Protein AF-A0A9D1JUC1-F1 (afdb_monomer)

Foldseek 3Di:
DDDQWDQDPVRDTDGPDDPVVVVVVVVVVVVVLVVLVVLLVVLVVVLVVCVVVVNCVPPSNVVSVVSNVVSVVVNVVVVDDPVVVVVVVVVVVCVVVVPPDPPPPDD

Radius of gyration: 20.87 Å; Cα contacts (8 Å, |Δi|>4): 47; chains: 1; bounding box: 57×49×47 Å

Organism: NCBI:txid2840927

Solvent-accessible surface area (backbone atoms only — not comparable to full-atom values): 6375 Å² total; per-residue (Å²): 132,85,84,70,59,49,75,46,96,88,71,49,76,47,60,94,64,58,68,69,60,53,53,55,52,48,51,55,49,50,54,48,54,53,47,50,53,53,50,39,50,51,42,51,51,54,49,49,53,36,48,77,70,69,38,66,87,35,71,66,42,53,50,43,52,51,50,41,54,53,39,54,52,49,51,53,59,72,67,47,55,69,69,59,55,48,52,52,53,50,53,52,47,51,53,67,75,62,68,86,62,86,72,79,80,79,130

Sequence (107 aa):
MERLTTLSASGEYASGRAQGELLAELGRYEDFAESVEAELELVRLNLGDLKAAGRQRSATYTMLMGSKYMLEEMQKRLAEPPKETAARLENLRRLIDGDDGIRDVEE

Secondary structure (DSSP, 8-state):
-----EEPTTS-EE-SS-HHHHHHHHHHHHHHHHHHHHHHHHHHHHHHHHHHTT-TTSHHHHHHHHHHHHHHHHHHHHTS-HHHHHHHHHHHHHHHHT---------

pLDDT: mean 88.35, std 13.6, range [44.34, 98.69]

Nearest PDB structures (foldseek):
  8d06-assembly4_K  TM=7.352E-01  e=4.204E-01  synthetic construct
  8d06-assembly1_A  TM=7.525E-01  e=8.068E-01  synthetic construct
  4wwf-assembly1_A-3  TM=5.430E-01  e=2.784E+00  Cupriavidus metallidurans CH34

Structure (mmCIF, N/CA/C/O backbone):
data_AF-A0A9D1JUC1-F1
#
_entry.id   AF-A0A9D1JUC1-F1
#
loop_
_atom_site.group_PDB
_atom_site.id
_atom_site.type_symbol
_atom_site.label_atom_id
_atom_site.label_alt_id
_atom_site.label_comp_id
_atom_site.label_asym_id
_atom_site.label_entity_id
_atom_site.label_seq_id
_atom_site.pdbx_PDB_ins_code
_atom_site.Cartn_x
_atom_site.Cartn_y
_atom_site.Cartn_z
_atom_site.occupancy
_atom_site.B_iso_or_equiv
_atom_site.auth_seq_id
_atom_site.auth_comp_id
_atom_site.auth_asym_id
_atom_site.auth_atom_id
_atom_site.pdbx_PDB_model_num
ATOM 1 N N . MET A 1 1 ? 16.371 -1.698 -2.498 1.00 62.88 1 MET A N 1
ATOM 2 C CA . MET A 1 1 ? 16.033 -2.385 -3.760 1.00 62.88 1 MET A CA 1
ATOM 3 C C . MET A 1 1 ? 16.700 -1.617 -4.886 1.00 62.88 1 MET A C 1
ATOM 5 O O . MET A 1 1 ? 16.594 -0.396 -4.904 1.00 62.88 1 MET A O 1
ATOM 9 N N . GLU A 1 2 ? 17.458 -2.295 -5.744 1.00 77.81 2 GLU A N 1
ATOM 10 C CA . GLU A 1 2 ? 18.074 -1.672 -6.920 1.00 77.81 2 GLU A CA 1
ATOM 11 C C . GLU A 1 2 ? 16.977 -1.301 -7.929 1.00 77.81 2 GLU A C 1
ATOM 13 O O . GLU A 1 2 ? 16.033 -2.063 -8.133 1.00 77.81 2 GLU A O 1
ATOM 18 N N . ARG A 1 3 ? 17.069 -0.121 -8.548 1.00 82.38 3 ARG A N 1
ATOM 19 C CA . ARG A 1 3 ? 16.090 0.308 -9.550 1.00 82.38 3 ARG A CA 1
ATOM 20 C C . ARG A 1 3 ? 16.308 -0.481 -10.845 1.00 82.38 3 ARG A C 1
ATOM 22 O O . ARG A 1 3 ? 17.350 -0.347 -11.472 1.00 82.38 3 ARG A O 1
ATOM 29 N N . LEU A 1 4 ? 15.308 -1.260 -11.263 1.00 87.25 4 LEU A N 1
ATOM 30 C CA . LEU A 1 4 ? 15.407 -2.135 -12.444 1.00 87.25 4 LEU A CA 1
ATOM 31 C C . LEU A 1 4 ? 15.185 -1.418 -13.785 1.00 87.25 4 LEU A C 1
ATOM 33 O O . LEU A 1 4 ? 15.491 -1.972 -14.842 1.00 87.25 4 LEU A O 1
ATOM 37 N N . THR A 1 5 ? 14.629 -0.205 -13.754 1.00 87.56 5 THR A N 1
ATOM 38 C CA . THR A 1 5 ? 14.209 0.541 -14.949 1.00 87.56 5 THR A CA 1
ATOM 39 C C . THR A 1 5 ? 14.585 2.017 -14.873 1.00 87.56 5 THR A C 1
ATOM 41 O O . THR A 1 5 ? 14.359 2.673 -13.849 1.00 87.56 5 THR A O 1
ATOM 44 N N . THR A 1 6 ? 15.030 2.580 -15.989 1.00 86.75 6 THR A N 1
ATOM 45 C CA . THR A 1 6 ? 15.320 4.011 -16.134 1.00 86.75 6 THR A CA 1
ATOM 46 C C . THR A 1 6 ? 14.186 4.689 -16.889 1.00 86.75 6 THR A C 1
ATOM 48 O O . THR A 1 6 ? 13.715 4.154 -17.889 1.00 86.75 6 THR A O 1
ATOM 51 N N . LEU A 1 7 ? 13.747 5.853 -16.405 1.00 83.38 7 LEU A N 1
ATOM 52 C CA . LEU A 1 7 ? 12.757 6.680 -17.093 1.00 83.38 7 LEU A CA 1
ATOM 53 C C . LEU A 1 7 ? 13.472 7.582 -18.103 1.00 83.38 7 LEU A C 1
ATOM 55 O O . LEU A 1 7 ? 14.403 8.297 -17.733 1.00 83.38 7 LEU A O 1
ATOM 59 N N . SER A 1 8 ? 13.052 7.544 -19.361 1.00 81.69 8 SER A N 1
ATOM 60 C CA . SER A 1 8 ? 13.552 8.430 -20.410 1.00 81.69 8 SER A CA 1
ATOM 61 C C . SER A 1 8 ? 12.922 9.827 -20.324 1.00 81.69 8 SER A C 1
ATOM 63 O O . SER A 1 8 ? 11.886 10.032 -19.689 1.00 81.69 8 SER A O 1
ATOM 65 N N . ALA A 1 9 ? 13.493 10.789 -21.055 1.00 77.25 9 ALA A N 1
ATOM 66 C CA . ALA A 1 9 ? 12.890 12.113 -21.226 1.00 77.25 9 ALA A CA 1
ATOM 67 C C . ALA A 1 9 ? 11.518 12.071 -21.940 1.00 77.25 9 ALA A C 1
ATOM 69 O O . ALA A 1 9 ? 10.699 12.962 -21.728 1.00 77.25 9 ALA A O 1
ATOM 70 N N . SER A 1 10 ? 11.245 11.036 -22.752 1.00 78.94 10 SER A N 1
ATOM 71 C CA . SER A 1 10 ? 9.929 10.794 -23.373 1.00 78.94 10 SER A CA 1
ATOM 72 C C . SER A 1 10 ? 8.890 10.237 -22.388 1.00 78.94 10 SER A C 1
ATOM 74 O O . SER A 1 10 ? 7.701 10.215 -22.703 1.00 78.94 10 SER A O 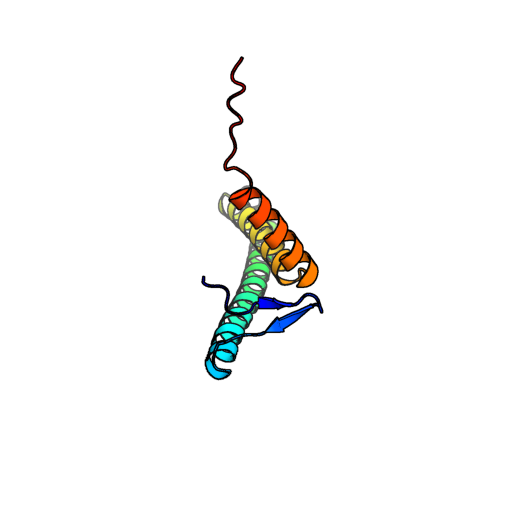1
ATOM 76 N N . GLY A 1 11 ? 9.305 9.839 -21.180 1.00 75.88 11 GLY A N 1
ATOM 77 C CA . GLY A 1 11 ? 8.434 9.247 -20.163 1.00 75.88 11 GLY A CA 1
ATOM 78 C C . GLY A 1 11 ? 8.265 7.731 -20.290 1.00 75.88 11 GLY A C 1
ATOM 79 O O . GLY A 1 11 ? 7.371 7.169 -19.662 1.00 75.88 11 GLY A O 1
ATOM 80 N N . GLU A 1 12 ? 9.111 7.073 -21.078 1.00 83.06 12 GLU A N 1
ATOM 81 C CA . GLU A 1 12 ? 9.115 5.622 -21.261 1.00 83.06 12 GLU A CA 1
ATOM 82 C C . GLU A 1 12 ? 10.125 4.968 -20.315 1.00 83.06 12 GLU A C 1
ATOM 84 O O . GLU A 1 12 ? 11.201 5.511 -20.053 1.00 83.06 12 GLU A O 1
ATOM 89 N N . TYR A 1 13 ? 9.793 3.784 -19.801 1.00 86.44 13 TYR A N 1
ATOM 90 C CA . TYR A 1 13 ? 10.711 3.006 -18.975 1.00 86.44 13 TYR A CA 1
ATOM 91 C C . TYR A 1 13 ? 11.488 2.009 -19.833 1.00 86.44 13 TYR A C 1
ATOM 93 O O . TYR A 1 13 ? 10.903 1.252 -20.603 1.00 86.44 13 TYR A O 1
ATOM 101 N N . ALA A 1 14 ? 12.805 1.975 -19.651 1.00 88.62 14 ALA A N 1
ATOM 102 C CA . ALA A 1 14 ? 13.691 0.997 -20.271 1.00 88.62 14 ALA A CA 1
ATOM 103 C C . ALA A 1 14 ? 14.434 0.194 -19.199 1.00 88.62 14 ALA A C 1
ATOM 105 O O . ALA A 1 14 ? 14.771 0.724 -18.137 1.00 88.62 14 ALA A O 1
ATOM 106 N N . SER A 1 15 ? 14.722 -1.075 -19.485 1.00 89.75 15 SER A N 1
ATOM 107 C CA . SER A 1 15 ? 15.532 -1.934 -18.620 1.00 89.75 15 SER A CA 1
ATOM 108 C C . SER A 1 15 ? 16.645 -2.613 -19.406 1.00 89.75 15 SER A C 1
ATOM 110 O O . SER A 1 15 ? 16.453 -2.990 -20.559 1.00 89.75 15 SER A O 1
ATOM 112 N N . GLY A 1 16 ? 17.794 -2.804 -18.754 1.00 89.19 16 GLY A N 1
ATOM 113 C CA . GLY A 1 16 ? 18.856 -3.693 -19.231 1.00 89.19 16 GLY A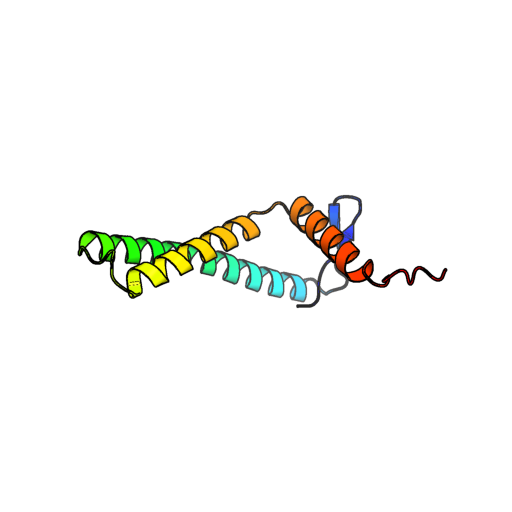 CA 1
ATOM 114 C C . GLY A 1 16 ? 18.708 -5.142 -18.749 1.00 89.19 16 GLY A C 1
ATOM 115 O O . GLY A 1 16 ? 19.602 -5.947 -18.992 1.00 89.19 16 GLY A O 1
ATOM 116 N N . ARG A 1 17 ? 17.632 -5.470 -18.019 1.00 88.62 17 ARG A N 1
ATOM 117 C CA . ARG A 1 17 ? 17.366 -6.806 -17.464 1.00 88.62 17 ARG A CA 1
ATOM 118 C C . ARG A 1 17 ? 16.585 -7.670 -18.455 1.00 88.62 17 ARG A C 1
ATOM 120 O O . ARG A 1 17 ? 15.901 -7.162 -19.343 1.00 88.62 17 ARG A O 1
ATOM 127 N N . ALA A 1 18 ? 16.660 -8.988 -18.278 1.00 93.25 18 ALA A N 1
ATOM 128 C CA . ALA A 1 18 ? 15.868 -9.925 -19.066 1.00 93.25 18 ALA A CA 1
ATOM 129 C C . ALA A 1 18 ? 14.367 -9.778 -18.756 1.00 93.25 18 ALA A C 1
ATOM 131 O O . ALA A 1 18 ? 13.973 -9.540 -17.615 1.00 93.25 18 ALA A O 1
ATOM 132 N N . GLN A 1 19 ? 13.513 -9.995 -19.760 1.00 92.50 19 GLN A N 1
ATOM 133 C CA . GLN A 1 19 ? 12.059 -9.852 -19.613 1.00 92.50 19 GLN A CA 1
ATOM 134 C C . GLN A 1 19 ? 11.480 -10.718 -18.481 1.00 92.50 19 GLN A C 1
ATOM 136 O O . GLN A 1 19 ? 10.618 -10.256 -17.740 1.00 92.50 19 GLN A O 1
ATOM 141 N N . GLY A 1 20 ? 11.964 -11.954 -18.319 1.00 94.19 20 GLY A N 1
ATOM 142 C CA . GLY A 1 20 ? 11.499 -12.848 -17.253 1.00 94.19 20 GLY A CA 1
ATOM 143 C C . GLY A 1 20 ? 11.780 -12.312 -15.845 1.00 94.19 20 GLY A C 1
ATOM 144 O O . GLY A 1 20 ? 10.946 -12.470 -14.960 1.00 94.19 20 GLY A O 1
ATOM 145 N N . GLU A 1 21 ? 12.909 -11.624 -15.644 1.00 91.50 21 GLU A N 1
ATOM 146 C CA . GLU A 1 21 ? 13.240 -10.990 -14.360 1.00 91.50 21 GLU A CA 1
ATOM 147 C C . GLU A 1 21 ? 12.295 -9.822 -14.061 1.00 91.50 21 GLU A C 1
ATOM 149 O O . GLU A 1 21 ? 11.823 -9.680 -12.935 1.00 91.50 21 GLU A O 1
ATOM 154 N N . LEU A 1 22 ? 11.978 -9.019 -15.083 1.00 92.06 22 LEU A N 1
ATOM 155 C CA . LEU A 1 22 ? 11.055 -7.890 -14.957 1.00 92.06 22 LEU A CA 1
ATOM 156 C C . LEU A 1 22 ? 9.636 -8.345 -14.630 1.00 92.06 22 LEU A C 1
ATOM 158 O O . LEU A 1 22 ? 9.005 -7.762 -13.756 1.00 92.06 22 LEU A O 1
ATOM 162 N N . LEU A 1 23 ? 9.150 -9.395 -15.296 1.00 94.38 23 LEU A N 1
ATOM 163 C CA . LEU A 1 23 ? 7.829 -9.961 -15.019 1.00 94.38 23 LEU A CA 1
ATOM 164 C C . LEU A 1 23 ? 7.749 -10.551 -13.607 1.00 94.38 23 LEU A C 1
ATOM 166 O O . LEU A 1 23 ? 6.73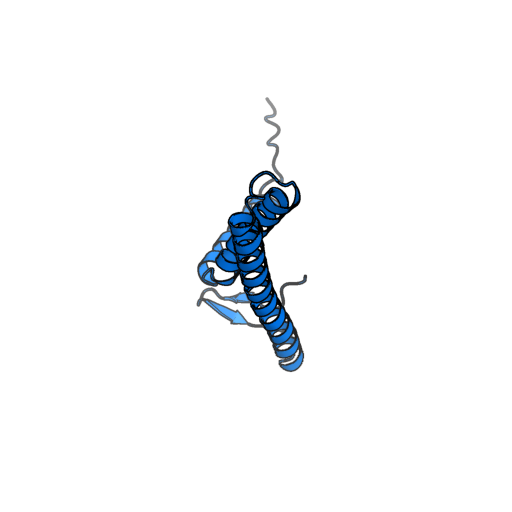8 -10.383 -12.935 1.00 94.38 23 LEU A O 1
ATOM 170 N N . ALA A 1 24 ? 8.816 -11.197 -13.134 1.00 93.88 24 ALA A N 1
ATOM 171 C CA . ALA A 1 24 ? 8.856 -11.727 -11.776 1.00 93.88 24 ALA A CA 1
ATOM 172 C C . ALA A 1 24 ? 8.846 -10.619 -10.707 1.00 93.88 24 ALA A C 1
ATOM 174 O O . ALA A 1 24 ? 8.219 -10.789 -9.665 1.00 93.88 24 ALA A O 1
ATOM 175 N N . GLU A 1 25 ? 9.534 -9.493 -10.937 1.00 93.56 25 GLU A N 1
ATOM 176 C CA . GLU A 1 25 ? 9.461 -8.346 -10.020 1.00 93.56 25 GLU A CA 1
ATOM 177 C C . GLU A 1 25 ? 8.104 -7.643 -10.091 1.00 93.56 25 GLU A C 1
ATOM 179 O O . GLU A 1 25 ? 7.564 -7.266 -9.054 1.00 93.56 25 GLU A O 1
ATOM 184 N N . LEU A 1 26 ? 7.532 -7.505 -11.291 1.00 91.81 26 LEU A N 1
ATOM 185 C CA . LEU A 1 26 ? 6.197 -6.937 -11.456 1.00 91.81 26 LEU A CA 1
ATOM 186 C C . LEU A 1 26 ? 5.156 -7.758 -10.689 1.00 91.81 26 LEU A C 1
ATOM 188 O O . LEU A 1 26 ? 4.401 -7.174 -9.924 1.00 91.81 26 LEU A O 1
ATOM 192 N N . GLY A 1 27 ? 5.192 -9.089 -10.795 1.00 96.31 27 GLY A N 1
ATOM 193 C CA . GLY A 1 27 ? 4.291 -9.958 -10.034 1.00 96.31 27 GLY A CA 1
ATOM 194 C C . GLY A 1 27 ? 4.429 -9.776 -8.519 1.00 96.31 27 GLY A C 1
ATOM 195 O O . GLY A 1 27 ? 3.433 -9.632 -7.824 1.00 96.31 27 GLY A O 1
ATOM 196 N N . ARG A 1 28 ? 5.660 -9.659 -7.991 1.00 95.38 28 ARG A N 1
ATOM 197 C CA . ARG A 1 28 ? 5.870 -9.346 -6.562 1.00 95.38 28 ARG A CA 1
ATOM 198 C C . ARG A 1 28 ? 5.282 -7.995 -6.157 1.00 95.38 28 ARG A C 1
ATOM 200 O O . ARG A 1 28 ? 4.811 -7.842 -5.032 1.00 95.38 28 ARG A O 1
ATOM 207 N N . TYR A 1 29 ? 5.375 -7.001 -7.036 1.00 93.19 29 TYR A N 1
ATOM 208 C CA . TYR A 1 29 ? 4.799 -5.685 -6.792 1.00 93.19 29 TYR A CA 1
ATOM 209 C C . TYR A 1 29 ? 3.266 -5.724 -6.815 1.00 93.19 29 TYR A C 1
ATOM 211 O O . TYR A 1 29 ? 2.641 -5.100 -5.960 1.00 93.19 29 TYR A O 1
ATOM 219 N N . GLU A 1 30 ? 2.672 -6.468 -7.748 1.00 96.06 30 GLU A N 1
ATOM 220 C CA . GLU A 1 30 ? 1.225 -6.694 -7.828 1.00 96.06 30 GLU A CA 1
ATOM 221 C C . GLU A 1 30 ? 0.716 -7.400 -6.564 1.00 96.06 30 GLU A C 1
ATOM 223 O O . GLU A 1 30 ? -0.159 -6.857 -5.890 1.00 96.06 30 GLU A O 1
ATOM 228 N N . ASP A 1 31 ? 1.358 -8.500 -6.150 1.00 98.00 31 ASP A N 1
ATOM 229 C CA . ASP A 1 31 ? 1.049 -9.207 -4.897 1.00 98.00 31 ASP A CA 1
ATOM 230 C C . ASP A 1 31 ? 1.114 -8.264 -3.681 1.00 98.00 31 ASP A C 1
ATOM 232 O O . ASP A 1 31 ? 0.260 -8.290 -2.790 1.00 98.00 31 ASP A O 1
ATOM 236 N N . PHE A 1 32 ? 2.134 -7.398 -3.629 1.00 96.50 32 PHE A N 1
ATOM 237 C CA . PHE A 1 32 ? 2.264 -6.406 -2.565 1.00 96.50 32 PHE A CA 1
ATOM 238 C C . PHE A 1 32 ? 1.116 -5.392 -2.588 1.00 96.50 32 PHE A C 1
ATOM 240 O O . PHE A 1 32 ? 0.528 -5.116 -1.541 1.00 96.50 32 PHE A O 1
ATOM 247 N N . ALA A 1 33 ? 0.780 -4.844 -3.755 1.00 96.50 33 ALA A N 1
ATOM 248 C CA . ALA A 1 33 ? -0.296 -3.871 -3.889 1.00 96.50 33 ALA A CA 1
ATOM 249 C C . ALA A 1 33 ? -1.655 -4.464 -3.478 1.00 96.50 33 ALA A C 1
ATOM 251 O O . ALA A 1 33 ? -2.379 -3.835 -2.702 1.00 96.50 33 ALA A O 1
ATOM 252 N N . GLU A 1 34 ? -1.951 -5.692 -3.910 1.00 97.56 34 GLU A N 1
ATOM 253 C CA . GLU A 1 34 ? -3.148 -6.434 -3.497 1.00 97.56 34 GLU A CA 1
ATOM 254 C C . GLU A 1 34 ? -3.170 -6.671 -1.980 1.00 97.56 34 GLU A C 1
ATOM 256 O O . GLU A 1 34 ? -4.196 -6.469 -1.324 1.00 97.56 34 GLU A O 1
ATOM 261 N N . SER A 1 35 ? -2.025 -7.027 -1.385 1.00 97.81 35 SER A N 1
ATOM 262 C CA . SER A 1 35 ? -1.929 -7.255 0.061 1.00 97.81 35 SER A CA 1
ATOM 263 C C . SER A 1 35 ? -2.234 -6.000 0.888 1.00 97.81 35 SER A C 1
ATOM 265 O O . SER A 1 35 ? -2.932 -6.091 1.898 1.00 97.81 35 SER A O 1
ATOM 267 N N . VAL A 1 36 ? -1.781 -4.819 0.443 1.00 98.12 36 VAL A N 1
ATOM 268 C CA . VAL A 1 36 ? -2.048 -3.535 1.116 1.00 98.12 36 VAL A CA 1
ATOM 269 C C . VAL A 1 36 ? -3.542 -3.213 1.097 1.00 98.12 36 VAL A C 1
ATOM 271 O O . VAL A 1 36 ? -4.082 -2.722 2.092 1.00 98.12 36 VAL A O 1
ATOM 274 N N . GLU A 1 37 ? -4.225 -3.486 -0.017 1.00 97.56 37 GLU A N 1
ATOM 275 C CA . GLU A 1 37 ? -5.672 -3.291 -0.124 1.00 97.56 37 GLU A CA 1
ATOM 276 C C . GLU A 1 37 ? -6.454 -4.238 0.787 1.00 97.56 37 GLU A C 1
ATOM 278 O O . GLU A 1 37 ? -7.293 -3.775 1.568 1.00 97.56 37 GLU A O 1
ATOM 283 N N . ALA A 1 38 ? -6.123 -5.528 0.761 1.00 98.31 38 ALA A N 1
ATOM 284 C CA . ALA A 1 38 ? -6.758 -6.525 1.614 1.00 98.31 38 ALA A CA 1
ATOM 285 C C . ALA A 1 38 ? -6.548 -6.228 3.111 1.00 98.31 38 ALA A C 1
ATOM 287 O O . ALA A 1 38 ? -7.483 -6.321 3.912 1.00 98.31 38 ALA A O 1
ATOM 288 N N . GLU A 1 39 ? -5.338 -5.823 3.508 1.00 98.50 39 GLU A N 1
ATOM 289 C CA . GLU A 1 39 ? -5.045 -5.467 4.898 1.00 98.50 39 GLU A CA 1
ATOM 290 C C . GLU A 1 39 ? -5.838 -4.228 5.337 1.00 98.50 39 GLU A C 1
ATOM 292 O O . GLU A 1 39 ? -6.390 -4.198 6.443 1.00 98.50 39 GLU A O 1
ATOM 297 N N . LEU A 1 40 ? -5.965 -3.218 4.469 1.00 98.50 40 LEU A N 1
ATOM 298 C CA . LEU A 1 40 ? -6.755 -2.026 4.770 1.00 98.50 40 LEU A CA 1
ATOM 299 C C . LEU A 1 40 ? -8.237 -2.355 4.967 1.00 98.50 40 LEU A C 1
ATOM 301 O O . LEU A 1 40 ? -8.867 -1.820 5.888 1.00 98.50 40 LEU A O 1
ATOM 305 N N . GLU A 1 41 ? -8.802 -3.218 4.125 1.00 98.44 41 GLU A N 1
ATOM 306 C CA . GLU A 1 41 ? -10.180 -3.684 4.277 1.00 98.44 41 GLU A CA 1
ATOM 307 C C . GLU A 1 41 ? -10.372 -4.407 5.614 1.00 98.44 41 GLU A C 1
ATOM 309 O O . GLU A 1 41 ? -11.266 -4.050 6.388 1.00 98.44 41 GLU A O 1
ATOM 314 N N . LEU A 1 42 ? -9.479 -5.339 5.950 1.00 98.56 42 LEU A N 1
ATOM 315 C CA . LEU A 1 42 ? -9.526 -6.072 7.213 1.00 98.56 42 LEU A CA 1
ATOM 316 C C . LEU A 1 42 ? -9.447 -5.135 8.428 1.00 98.56 42 LEU A C 1
ATOM 318 O O . LEU A 1 42 ? -10.211 -5.275 9.386 1.00 98.56 42 LEU A O 1
ATOM 322 N N . VAL A 1 43 ? -8.554 -4.143 8.397 1.00 98.62 43 VAL A N 1
ATOM 323 C CA . VAL A 1 43 ? -8.441 -3.135 9.460 1.00 98.62 43 VAL A CA 1
ATOM 324 C C . VAL A 1 43 ? -9.738 -2.331 9.596 1.00 98.62 43 VAL A C 1
ATOM 326 O O . VAL A 1 43 ? -10.187 -2.081 10.718 1.00 98.62 43 VAL A O 1
ATOM 329 N N . ARG A 1 44 ? -10.374 -1.944 8.483 1.00 98.56 44 ARG A N 1
ATOM 330 C CA . ARG A 1 44 ? -11.656 -1.219 8.495 1.00 98.56 44 ARG A CA 1
ATOM 331 C C . ARG A 1 44 ? -12.779 -2.058 9.103 1.00 98.56 44 ARG A C 1
ATOM 333 O O . ARG A 1 44 ? -13.526 -1.526 9.927 1.00 98.56 44 ARG A O 1
ATOM 340 N N . LEU A 1 45 ? -12.864 -3.342 8.753 1.00 98.69 45 LEU A N 1
ATOM 341 C CA . LEU A 1 45 ? -13.826 -4.281 9.338 1.00 98.69 45 LEU A CA 1
ATOM 342 C C . LEU A 1 45 ? -13.617 -4.408 10.854 1.00 98.69 45 LEU A C 1
ATOM 344 O O . LEU A 1 45 ? -14.541 -4.151 11.625 1.00 98.69 45 LEU A O 1
ATOM 348 N N . ASN A 1 46 ? -12.379 -4.647 11.293 1.00 98.38 46 ASN A N 1
ATOM 349 C CA . ASN A 1 46 ? -12.038 -4.766 12.714 1.00 98.38 46 ASN A CA 1
ATOM 350 C C . ASN A 1 46 ? -12.353 -3.488 13.515 1.00 98.38 46 ASN A C 1
ATOM 352 O O . ASN A 1 46 ? -12.825 -3.550 14.654 1.00 98.38 46 ASN A O 1
ATOM 356 N N . LEU A 1 47 ? -12.111 -2.306 12.939 1.00 98.62 47 LEU A N 1
ATOM 357 C CA . LEU A 1 47 ? -12.495 -1.031 13.553 1.00 98.62 47 LEU A CA 1
ATOM 358 C C . LEU A 1 47 ? -14.019 -0.885 13.662 1.00 98.62 47 LEU A C 1
ATOM 360 O O . LEU A 1 47 ? -14.509 -0.372 14.673 1.00 98.62 47 LEU A O 1
ATOM 364 N N . GLY A 1 48 ? -14.759 -1.337 12.646 1.00 98.44 48 GLY A N 1
ATOM 365 C CA . GLY A 1 48 ? -16.220 -1.401 12.647 1.00 98.44 48 GLY A CA 1
ATOM 366 C C . GLY A 1 48 ? -16.756 -2.264 13.788 1.00 98.44 48 GLY A C 1
ATOM 367 O O . GLY A 1 48 ? -17.579 -1.791 14.576 1.00 98.44 48 GLY A O 1
ATOM 368 N N . ASP A 1 49 ? -16.210 -3.468 13.949 1.00 98.44 49 ASP A N 1
ATOM 369 C CA . ASP A 1 49 ? -16.590 -4.409 15.007 1.00 98.44 49 ASP A CA 1
ATOM 370 C C . ASP A 1 49 ? -16.294 -3.851 16.404 1.00 98.44 49 ASP A C 1
ATOM 372 O O . ASP A 1 49 ? -17.145 -3.868 17.299 1.00 98.44 49 ASP A O 1
ATOM 376 N N . LEU A 1 50 ? -15.106 -3.269 16.598 1.00 98.19 50 LEU A N 1
ATOM 377 C CA . LEU A 1 50 ? -14.742 -2.632 17.864 1.00 98.19 50 L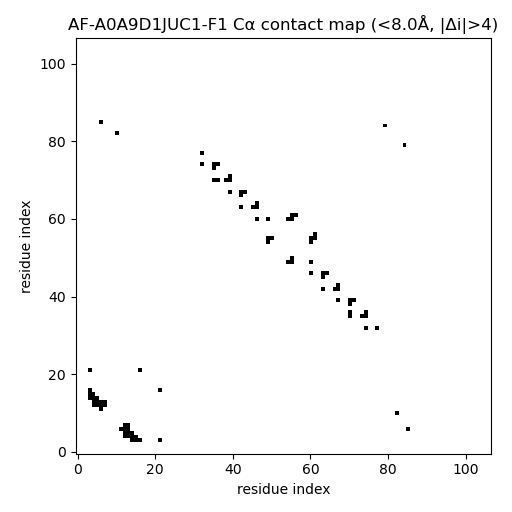EU A CA 1
ATOM 378 C C . LEU A 1 50 ? -15.640 -1.435 18.184 1.00 98.19 50 LEU A C 1
ATOM 380 O O . LEU A 1 50 ? -15.985 -1.219 19.348 1.00 98.19 50 LEU A O 1
ATOM 384 N N . LYS A 1 51 ? -16.031 -0.654 17.172 1.00 98.00 51 LYS A N 1
ATOM 385 C CA . LYS A 1 51 ? -16.972 0.455 17.339 1.00 98.00 51 LYS A CA 1
ATOM 386 C C . LYS A 1 51 ? -18.358 -0.049 17.737 1.00 98.00 51 LYS A C 1
ATOM 388 O O . LYS A 1 51 ? -18.924 0.494 18.683 1.00 98.00 51 LYS A O 1
ATOM 393 N N . ALA A 1 52 ? -18.872 -1.086 17.076 1.00 98.19 52 ALA A N 1
ATOM 394 C CA . ALA A 1 52 ? -20.160 -1.697 17.403 1.00 98.19 52 ALA A CA 1
ATOM 395 C C . ALA A 1 52 ? -20.183 -2.269 18.832 1.00 98.19 52 ALA A C 1
ATOM 397 O O . ALA A 1 52 ? -21.178 -2.136 19.540 1.00 98.19 52 ALA A O 1
ATOM 398 N N . ALA A 1 53 ? -19.055 -2.809 19.299 1.00 97.94 53 ALA A N 1
ATOM 399 C CA . ALA A 1 53 ? -18.870 -3.278 20.671 1.00 97.94 53 ALA A CA 1
ATOM 400 C C . ALA A 1 53 ? -18.558 -2.164 21.700 1.00 97.94 53 ALA A C 1
ATOM 402 O O . ALA A 1 53 ? -18.257 -2.467 22.856 1.00 97.94 53 ALA A O 1
ATOM 403 N N . GLY A 1 54 ? -18.568 -0.880 21.314 1.00 97.88 54 GLY A N 1
ATOM 404 C CA . GLY A 1 54 ? -18.292 0.247 22.217 1.00 97.88 54 GLY A CA 1
ATOM 405 C C . GLY A 1 54 ? -16.830 0.363 22.680 1.00 97.88 54 GLY A C 1
ATOM 406 O O . GLY A 1 54 ? -16.531 1.067 23.644 1.00 97.88 54 GLY A O 1
ATOM 407 N N . ARG A 1 55 ? -15.888 -0.301 22.000 1.00 97.50 55 ARG A N 1
ATOM 408 C CA . ARG A 1 55 ? -14.463 -0.405 22.376 1.00 97.50 55 ARG A CA 1
ATOM 409 C C . ARG A 1 55 ? -13.558 0.640 21.716 1.00 97.50 55 ARG A C 1
ATOM 411 O O . ARG A 1 55 ? -12.353 0.428 21.586 1.00 97.50 55 ARG A O 1
ATOM 418 N N . GLN A 1 56 ? -14.099 1.800 21.356 1.00 97.06 56 GLN A N 1
ATOM 419 C CA . GLN A 1 56 ? -13.353 2.861 20.659 1.00 97.06 56 GLN A CA 1
ATOM 420 C C . GLN A 1 56 ? -12.212 3.483 21.485 1.00 97.06 56 GLN A C 1
ATOM 422 O O . GLN A 1 56 ? -11.326 4.117 20.928 1.00 97.06 56 GLN A O 1
ATOM 427 N N . ARG A 1 57 ? -12.221 3.312 22.813 1.00 96.50 57 ARG A N 1
ATOM 428 C CA . ARG A 1 57 ? -11.150 3.779 23.716 1.00 96.50 57 ARG A CA 1
ATOM 429 C C . ARG A 1 57 ? -10.097 2.705 24.019 1.00 96.50 57 ARG A C 1
ATOM 431 O O . ARG A 1 57 ? -9.236 2.922 24.864 1.00 96.50 57 ARG A O 1
ATOM 438 N N . SER A 1 58 ? -10.195 1.528 23.395 1.00 97.56 58 SER A N 1
ATOM 439 C CA . SER A 1 58 ? -9.242 0.437 23.619 1.00 97.56 58 SER A CA 1
ATOM 440 C C . SER A 1 58 ? -7.90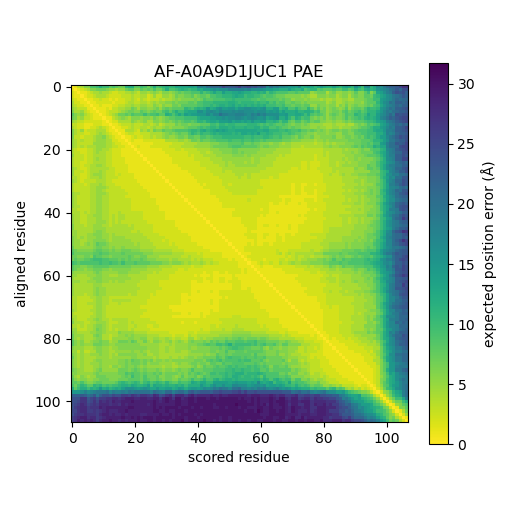2 0.707 22.933 1.00 97.56 58 SER A C 1
ATOM 442 O O . SER A 1 58 ? -7.849 1.340 21.880 1.00 97.56 58 SER A O 1
ATOM 444 N N . ALA A 1 59 ? -6.820 0.166 23.500 1.00 97.81 59 ALA A N 1
ATOM 445 C CA . ALA A 1 59 ? -5.493 0.229 22.887 1.00 97.81 59 ALA A CA 1
ATOM 446 C C . ALA A 1 59 ? -5.491 -0.377 21.473 1.00 97.81 59 ALA A C 1
ATOM 448 O O . ALA A 1 59 ? -4.936 0.215 20.552 1.00 97.81 59 ALA A O 1
ATOM 449 N N . THR A 1 60 ? -6.190 -1.500 21.280 1.00 97.31 60 THR A N 1
ATOM 450 C CA . THR A 1 60 ? -6.350 -2.148 19.970 1.00 97.31 60 THR A CA 1
ATOM 451 C C . THR A 1 60 ? -7.009 -1.222 18.949 1.00 97.31 60 THR A C 1
ATOM 453 O O . THR A 1 60 ? -6.528 -1.134 17.825 1.00 97.31 60 THR A O 1
ATOM 456 N N . TYR A 1 61 ? -8.064 -0.489 19.326 1.00 98.25 61 TYR A N 1
ATOM 457 C CA . TYR A 1 61 ? -8.706 0.469 18.421 1.00 98.25 61 TYR A CA 1
ATOM 458 C C . TYR A 1 61 ? -7.737 1.582 18.004 1.00 98.25 61 TYR A C 1
ATOM 460 O O . TYR A 1 61 ? -7.622 1.885 16.820 1.00 98.25 61 TYR A O 1
ATOM 468 N N . THR A 1 62 ? -6.996 2.156 18.957 1.00 98.12 62 THR A N 1
ATOM 469 C CA . THR A 1 62 ? -5.989 3.190 18.665 1.00 98.12 62 THR A CA 1
ATOM 470 C C . THR A 1 62 ? -4.892 2.670 17.734 1.00 98.12 62 THR A C 1
ATOM 472 O O . THR A 1 62 ? -4.527 3.358 16.783 1.00 98.12 62 THR A O 1
ATOM 475 N N . MET A 1 63 ? -4.399 1.449 17.960 1.00 98.19 63 MET A N 1
ATOM 476 C CA . MET A 1 63 ? -3.397 0.821 17.091 1.00 98.19 63 MET A CA 1
ATOM 477 C C . MET A 1 63 ? -3.929 0.618 15.671 1.00 98.19 63 MET A C 1
ATOM 479 O O . MET A 1 63 ? -3.282 1.037 14.716 1.00 98.19 63 MET A O 1
ATOM 483 N N . LEU A 1 64 ? -5.130 0.050 15.530 1.00 98.38 64 LEU A N 1
ATOM 484 C CA . LEU A 1 64 ? -5.752 -0.182 14.225 1.00 98.38 64 LEU A CA 1
ATOM 485 C C . LEU A 1 64 ? -6.063 1.124 13.485 1.00 98.38 64 LEU A C 1
ATOM 487 O O . LEU A 1 64 ? -5.934 1.175 12.267 1.00 98.38 64 LEU A O 1
ATOM 491 N N . MET A 1 65 ? -6.414 2.199 14.196 1.00 98.31 65 MET A N 1
ATOM 492 C CA . MET A 1 65 ? -6.534 3.530 13.593 1.00 98.31 65 MET A CA 1
ATOM 493 C C . MET A 1 65 ? -5.195 4.015 13.025 1.00 98.31 65 MET A C 1
ATOM 495 O O . MET A 1 65 ? -5.170 4.556 11.923 1.00 98.31 65 MET A O 1
ATOM 499 N N . GLY A 1 66 ? -4.088 3.795 13.740 1.00 98.06 66 GLY A N 1
ATOM 500 C CA . GLY A 1 66 ? -2.742 4.082 13.238 1.00 98.06 66 GLY A CA 1
ATOM 501 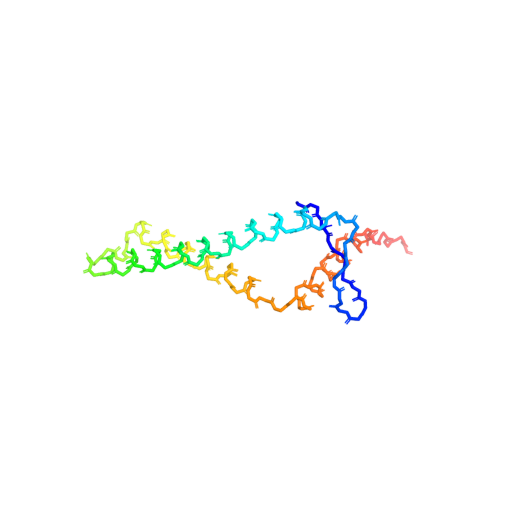C C . GLY A 1 66 ? -2.410 3.279 11.978 1.00 98.06 66 GLY A C 1
ATOM 502 O O . GLY A 1 66 ? -2.025 3.863 10.965 1.00 98.06 66 GLY A O 1
ATOM 503 N N . SER A 1 67 ? -2.638 1.961 12.006 1.00 98.06 67 SER A N 1
ATOM 504 C CA . SER A 1 67 ? -2.440 1.085 10.844 1.00 98.06 67 SER A CA 1
ATOM 505 C C . SER A 1 67 ? -3.287 1.516 9.650 1.00 98.06 67 SER A C 1
ATOM 507 O O . SER A 1 67 ? -2.773 1.600 8.539 1.00 98.06 67 SER A O 1
ATOM 509 N N . LYS A 1 68 ? -4.557 1.87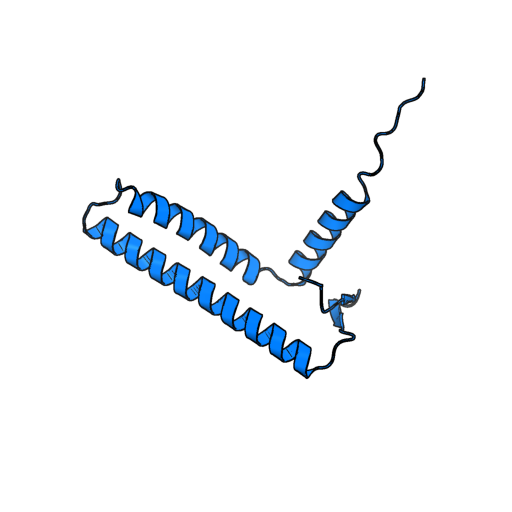9 9.874 1.00 98.56 68 LYS A N 1
ATOM 510 C CA . LYS A 1 68 ? -5.452 2.393 8.830 1.00 98.56 68 LYS A CA 1
ATOM 511 C C . LYS A 1 68 ? -4.846 3.601 8.120 1.00 98.56 68 LYS A C 1
ATOM 513 O O . LYS A 1 68 ? -4.824 3.618 6.896 1.00 98.56 68 LYS A O 1
ATOM 518 N N . TYR A 1 69 ? -4.354 4.594 8.865 1.00 98.38 69 TYR A N 1
ATOM 519 C CA . TYR A 1 69 ? -3.755 5.782 8.250 1.00 98.38 69 TYR A CA 1
ATOM 520 C C . TYR A 1 69 ? -2.507 5.437 7.436 1.00 98.38 69 TYR A C 1
ATOM 522 O O . TYR A 1 69 ? -2.345 5.942 6.330 1.00 98.38 69 TYR A O 1
ATOM 530 N N . MET A 1 70 ? -1.655 4.548 7.948 1.00 98.19 70 MET A N 1
ATOM 531 C CA . MET A 1 70 ? -0.463 4.106 7.222 1.00 98.19 70 MET A CA 1
ATOM 532 C C . MET A 1 70 ? -0.819 3.389 5.916 1.00 98.19 70 MET A C 1
ATOM 534 O O . MET A 1 70 ? -0.247 3.705 4.876 1.00 98.19 70 MET A O 1
ATOM 538 N N . LEU A 1 71 ? -1.787 2.472 5.954 1.00 98.44 71 LEU A N 1
ATOM 539 C CA . LEU A 1 71 ? -2.249 1.726 4.783 1.00 98.44 71 LEU A CA 1
ATOM 540 C C . LEU A 1 71 ? -2.950 2.635 3.760 1.00 98.44 71 LEU A C 1
ATOM 542 O O . LEU A 1 71 ? -2.727 2.496 2.561 1.00 98.44 71 LEU A O 1
ATOM 546 N N . GLU A 1 72 ? -3.729 3.623 4.212 1.00 98.19 72 GLU A N 1
ATOM 547 C CA . GLU A 1 72 ? -4.327 4.640 3.334 1.00 98.19 72 GLU A CA 1
ATOM 548 C C . GLU A 1 72 ? -3.257 5.487 2.629 1.00 98.19 72 GLU A C 1
ATOM 550 O O . GLU A 1 72 ? -3.380 5.769 1.437 1.00 98.19 72 GLU A O 1
ATOM 555 N N . GLU A 1 73 ? -2.180 5.860 3.324 1.00 97.62 73 GLU A N 1
ATOM 556 C CA . GLU A 1 73 ? -1.049 6.553 2.698 1.00 97.62 73 GLU A CA 1
ATOM 557 C C . GLU A 1 73 ? -0.271 5.656 1.728 1.00 97.62 73 GLU A C 1
ATOM 559 O O . GLU A 1 73 ? 0.163 6.124 0.674 1.00 97.62 73 GLU A O 1
ATOM 564 N N . MET A 1 74 ? -0.119 4.363 2.030 1.00 96.62 74 MET A N 1
ATOM 565 C CA . MET A 1 74 ? 0.487 3.405 1.100 1.00 96.62 74 MET A CA 1
ATOM 566 C C . MET A 1 74 ? -0.343 3.265 -0.179 1.00 96.62 74 MET A C 1
ATOM 568 O O . MET A 1 74 ? 0.223 3.370 -1.264 1.00 96.62 74 MET A O 1
ATOM 572 N N . GLN A 1 75 ? -1.670 3.132 -0.078 1.00 96.06 75 GLN A N 1
ATOM 573 C CA . GLN A 1 75 ? -2.549 3.088 -1.251 1.00 96.06 75 GLN A CA 1
ATOM 574 C C . GLN A 1 75 ? -2.433 4.3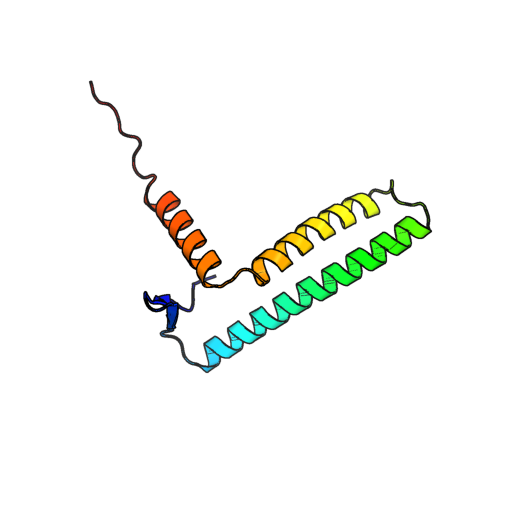44 -2.117 1.00 96.06 75 GLN A C 1
ATOM 576 O O . GLN A 1 75 ? -2.323 4.243 -3.336 1.00 96.06 75 GLN A O 1
ATOM 581 N N . LYS A 1 76 ? -2.398 5.534 -1.504 1.00 95.19 76 LYS A N 1
ATOM 582 C CA . LYS A 1 76 ? -2.203 6.787 -2.252 1.00 95.19 76 LYS A CA 1
ATOM 583 C C . LYS A 1 76 ? -0.885 6.796 -3.020 1.00 95.19 76 LYS A C 1
ATOM 585 O O . LYS A 1 76 ? -0.851 7.267 -4.149 1.00 95.19 76 LYS A O 1
ATOM 590 N N . ARG A 1 77 ? 0.190 6.275 -2.421 1.00 92.19 77 ARG A N 1
ATOM 591 C CA . ARG A 1 77 ? 1.505 6.176 -3.072 1.00 92.19 77 ARG A CA 1
ATOM 592 C C . ARG A 1 77 ? 1.524 5.147 -4.197 1.00 92.19 77 ARG A C 1
ATOM 594 O O . ARG A 1 77 ? 2.166 5.397 -5.206 1.00 92.19 77 ARG A O 1
ATOM 601 N N . LEU A 1 78 ? 0.829 4.022 -4.040 1.00 92.69 78 LEU A N 1
ATOM 602 C CA . LEU A 1 78 ? 0.683 3.015 -5.098 1.00 92.69 78 LEU A CA 1
ATOM 603 C C . LEU A 1 78 ? -0.122 3.554 -6.290 1.00 92.69 78 LEU A C 1
ATOM 605 O O . LEU A 1 78 ? 0.167 3.208 -7.431 1.00 92.69 78 LEU A O 1
ATOM 609 N N . ALA A 1 79 ? -1.099 4.425 -6.026 1.00 92.12 79 ALA A N 1
ATOM 610 C CA . ALA A 1 79 ? -1.907 5.090 -7.043 1.00 92.12 79 ALA A CA 1
ATOM 611 C C . ALA A 1 79 ? -1.258 6.364 -7.629 1.00 92.12 79 ALA A C 1
ATOM 613 O O . ALA A 1 79 ? -1.833 6.974 -8.533 1.00 92.12 79 ALA A O 1
ATOM 614 N N . GLU A 1 80 ? -0.095 6.792 -7.119 1.00 91.31 80 GLU A N 1
ATOM 615 C CA . GLU A 1 80 ? 0.605 7.991 -7.597 1.00 91.31 80 GLU A CA 1
ATOM 616 C C . GLU A 1 80 ? 1.014 7.795 -9.073 1.00 91.31 80 GLU A C 1
ATOM 618 O O . GLU A 1 80 ? 1.612 6.771 -9.421 1.00 91.31 80 GLU A O 1
ATOM 623 N N . PRO A 1 81 ? 0.719 8.752 -9.973 1.00 87.94 81 PRO A N 1
ATOM 624 C CA . PRO A 1 81 ? 1.134 8.653 -11.364 1.00 87.94 81 PRO A CA 1
ATOM 625 C C . PRO A 1 81 ? 2.662 8.509 -11.489 1.00 87.94 81 PRO A C 1
ATOM 627 O O . PRO A 1 81 ? 3.400 9.289 -10.879 1.00 87.94 81 PRO A O 1
ATOM 630 N N . PRO A 1 82 ? 3.180 7.622 -12.364 1.00 82.88 82 PRO A N 1
ATOM 631 C CA . PRO A 1 82 ? 4.621 7.361 -12.460 1.00 82.88 82 PRO A CA 1
ATOM 632 C C . PRO A 1 82 ? 5.480 8.611 -12.700 1.00 82.88 82 PRO A C 1
ATOM 634 O O . PRO A 1 82 ? 6.601 8.706 -12.199 1.00 82.88 82 PRO A O 1
ATOM 637 N N . LYS A 1 83 ? 4.950 9.595 -13.442 1.00 82.00 83 LYS A N 1
ATOM 638 C CA . LYS A 1 83 ? 5.626 10.875 -13.704 1.00 82.00 83 LYS A CA 1
ATOM 639 C C . LYS A 1 83 ? 5.821 11.705 -12.434 1.00 82.00 83 LYS A C 1
ATOM 641 O O . LYS A 1 83 ? 6.882 12.300 -12.264 1.00 82.00 83 LYS A O 1
ATOM 646 N N . GLU A 1 84 ? 4.828 11.728 -11.551 1.00 86.00 84 GLU A N 1
ATOM 647 C CA . GLU A 1 84 ? 4.886 12.465 -10.284 1.00 86.00 84 GLU A CA 1
ATOM 648 C C . GLU A 1 84 ? 5.874 11.795 -9.329 1.00 86.00 84 GLU A C 1
ATOM 650 O O . GLU A 1 84 ? 6.793 12.449 -8.824 1.00 86.00 84 GLU A O 1
ATOM 655 N N . THR A 1 85 ? 5.790 10.466 -9.201 1.00 86.44 85 THR A N 1
ATOM 656 C CA . THR A 1 85 ? 6.750 9.679 -8.422 1.00 86.44 85 THR A CA 1
ATOM 657 C C . THR A 1 85 ? 8.180 9.878 -8.930 1.00 86.44 85 THR A C 1
ATOM 659 O O . THR A 1 85 ? 9.098 10.085 -8.135 1.00 86.44 85 THR A O 1
ATOM 662 N N . ALA A 1 86 ? 8.397 9.853 -10.249 1.00 82.88 86 ALA A N 1
ATOM 663 C CA . ALA A 1 86 ? 9.720 10.046 -10.833 1.00 82.88 86 ALA A CA 1
ATOM 664 C C . ALA A 1 86 ? 10.288 11.447 -10.564 1.00 82.88 86 ALA A C 1
ATOM 666 O O . ALA A 1 86 ? 11.437 11.548 -10.135 1.00 82.88 86 ALA A O 1
ATOM 667 N N . ALA A 1 87 ? 9.487 12.501 -10.747 1.00 84.38 87 ALA A N 1
ATOM 668 C CA . ALA A 1 87 ? 9.899 13.877 -10.471 1.00 84.38 87 ALA A CA 1
ATOM 669 C C . ALA A 1 87 ? 10.256 14.078 -8.990 1.00 84.38 87 ALA A C 1
ATOM 671 O O . ALA A 1 87 ? 11.281 14.677 -8.660 1.00 84.38 87 ALA A O 1
ATOM 672 N N . ARG A 1 88 ? 9.452 13.522 -8.076 1.00 87.00 88 ARG A N 1
ATOM 673 C CA . ARG A 1 88 ? 9.725 13.562 -6.634 1.00 87.00 88 ARG A CA 1
ATOM 674 C C . ARG A 1 88 ? 11.027 12.845 -6.278 1.00 87.00 88 ARG A C 1
ATOM 676 O O . ARG A 1 88 ? 11.812 13.374 -5.494 1.00 87.00 88 ARG A O 1
ATOM 683 N N . LEU A 1 89 ? 11.268 11.662 -6.844 1.00 85.56 89 LEU A N 1
ATOM 684 C CA . LEU A 1 89 ? 12.508 10.910 -6.621 1.00 85.56 89 LEU A CA 1
ATOM 685 C C . LEU A 1 89 ? 13.734 11.643 -7.173 1.00 85.56 89 LEU A C 1
ATOM 687 O O . LEU A 1 89 ? 14.779 11.635 -6.528 1.00 85.56 89 LEU A O 1
ATOM 691 N N . GLU A 1 90 ? 13.617 12.294 -8.329 1.00 84.62 90 GLU A N 1
ATOM 692 C CA . GLU A 1 90 ? 14.696 13.115 -8.881 1.00 84.62 90 GLU A CA 1
ATOM 693 C C . GLU A 1 90 ? 15.004 14.318 -7.983 1.00 84.62 90 GLU A C 1
ATOM 695 O O . GLU A 1 90 ? 16.168 14.573 -7.681 1.00 84.62 90 GLU A O 1
ATOM 700 N N . ASN A 1 91 ? 13.977 15.015 -7.492 1.00 87.44 91 ASN A N 1
ATOM 701 C CA . ASN A 1 91 ? 14.154 16.122 -6.553 1.00 87.44 91 ASN A CA 1
ATOM 702 C C . ASN A 1 91 ? 14.827 15.665 -5.253 1.00 87.44 91 ASN A C 1
ATOM 704 O O . ASN A 1 91 ? 15.760 16.313 -4.789 1.00 87.44 91 ASN A O 1
ATOM 708 N N . LEU A 1 92 ? 14.399 14.530 -4.691 1.00 85.94 92 LEU A N 1
ATOM 709 C CA . LEU A 1 92 ? 15.029 13.943 -3.506 1.00 85.94 92 LEU A CA 1
ATOM 710 C C . LEU A 1 92 ? 16.492 13.586 -3.763 1.00 85.94 92 LEU A C 1
ATOM 712 O O . LEU A 1 92 ? 17.345 13.888 -2.936 1.00 85.94 92 LEU A O 1
ATOM 716 N N . ARG A 1 93 ? 16.794 12.996 -4.922 1.00 83.81 93 ARG A N 1
ATOM 717 C CA . ARG A 1 93 ? 18.172 12.706 -5.313 1.00 83.81 93 ARG A CA 1
ATOM 718 C C . ARG A 1 93 ? 19.010 13.982 -5.397 1.00 83.81 93 ARG A C 1
ATOM 720 O O . ARG A 1 93 ? 20.102 13.999 -4.858 1.00 83.81 93 ARG A O 1
ATOM 727 N N . ARG A 1 94 ? 18.501 15.055 -6.010 1.00 84.44 94 ARG A N 1
ATOM 728 C CA . ARG A 1 94 ? 19.210 16.347 -6.083 1.00 84.44 94 ARG A CA 1
ATOM 729 C C . ARG A 1 94 ? 19.445 16.977 -4.711 1.00 84.44 94 ARG A C 1
ATOM 731 O O . ARG A 1 94 ? 20.447 17.654 -4.543 1.00 84.44 94 ARG A O 1
ATOM 738 N N . LEU A 1 95 ? 18.534 16.778 -3.758 1.00 85.38 95 LEU A N 1
ATOM 739 C CA . LEU A 1 95 ? 18.721 17.238 -2.380 1.00 85.38 95 LEU A CA 1
ATOM 740 C C . LEU A 1 95 ? 19.821 16.445 -1.668 1.00 85.38 95 LEU A C 1
ATOM 742 O O . LEU A 1 95 ? 20.633 17.041 -0.980 1.00 85.38 95 LEU A O 1
ATOM 746 N N . ILE A 1 96 ? 19.861 15.125 -1.859 1.00 83.44 96 ILE A N 1
ATOM 747 C CA . ILE A 1 96 ? 20.880 14.253 -1.259 1.00 83.44 96 ILE A CA 1
ATOM 748 C C . ILE A 1 96 ? 22.255 14.493 -1.899 1.00 83.44 96 ILE A C 1
ATOM 750 O O . ILE A 1 96 ? 23.241 14.628 -1.188 1.00 83.44 96 ILE A O 1
ATOM 754 N N . ASP A 1 97 ? 22.313 14.585 -3.229 1.00 77.50 97 ASP A N 1
ATOM 755 C CA . ASP A 1 97 ? 23.553 14.784 -3.993 1.00 77.50 97 ASP A CA 1
ATOM 756 C C . ASP A 1 97 ? 24.039 16.256 -3.948 1.00 77.50 97 ASP A C 1
ATOM 758 O O . ASP A 1 97 ? 25.175 16.548 -4.307 1.00 77.50 97 ASP A O 1
ATOM 762 N N . GLY A 1 98 ? 23.170 17.200 -3.564 1.00 62.59 98 GLY A N 1
ATOM 763 C CA . GLY A 1 98 ? 23.430 18.645 -3.556 1.00 62.59 98 GLY A CA 1
ATOM 764 C C . GLY A 1 98 ? 23.815 19.239 -2.196 1.00 62.59 98 GLY A C 1
ATOM 765 O O . GLY A 1 98 ? 24.077 20.440 -2.138 1.00 62.59 98 GLY A O 1
ATOM 766 N N . ASP A 1 99 ? 23.856 18.436 -1.128 1.00 55.94 99 ASP A N 1
ATOM 767 C CA . ASP A 1 99 ? 24.195 18.856 0.246 1.00 55.94 99 ASP A CA 1
ATOM 768 C C . ASP A 1 99 ? 25.663 18.552 0.625 1.00 55.94 99 ASP A C 1
ATOM 770 O O . ASP A 1 99 ? 25.979 18.246 1.769 1.00 55.94 99 ASP A O 1
ATOM 774 N N . ASP A 1 100 ? 26.581 18.665 -0.341 1.00 52.53 100 ASP A N 1
ATOM 775 C CA . ASP A 1 100 ? 28.043 18.593 -0.140 1.00 52.53 100 ASP A CA 1
ATOM 776 C C . ASP A 1 100 ? 28.671 20.000 -0.020 1.00 52.53 100 ASP A C 1
ATOM 778 O O . ASP A 1 100 ? 29.742 20.296 -0.552 1.00 52.53 100 ASP A O 1
ATOM 782 N N . GLY A 1 101 ? 27.991 20.932 0.652 1.00 47.25 101 GLY A N 1
ATOM 783 C CA . GLY A 1 101 ? 28.436 22.323 0.676 1.00 47.25 101 GLY A CA 1
ATOM 784 C C . GLY A 1 101 ? 27.960 23.129 1.870 1.00 47.25 101 GLY A C 1
ATOM 785 O O . GLY A 1 101 ? 27.291 24.148 1.683 1.00 47.25 101 GLY A O 1
ATOM 786 N N . ILE A 1 102 ? 28.408 22.760 3.076 1.00 53.16 102 ILE A N 1
ATOM 787 C CA . ILE A 1 102 ? 28.786 23.791 4.052 1.00 53.16 102 ILE A CA 1
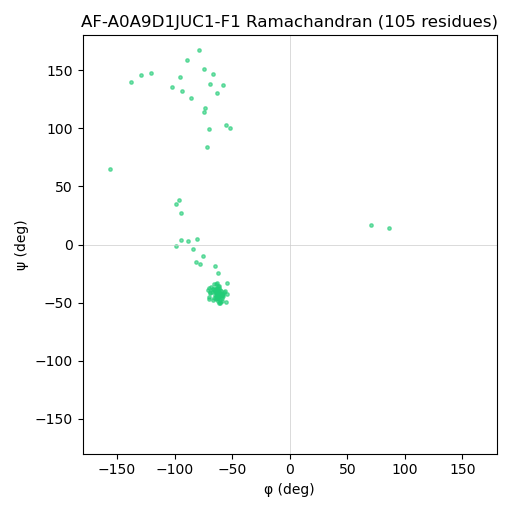ATOM 788 C C . ILE A 1 102 ? 29.767 24.696 3.301 1.00 53.16 102 ILE A C 1
ATOM 790 O O . ILE A 1 102 ? 30.915 24.331 3.064 1.00 53.16 102 ILE A O 1
ATOM 794 N N . ARG A 1 103 ? 29.285 25.843 2.819 1.00 54.25 103 ARG A N 1
ATOM 795 C CA . ARG A 1 103 ? 30.177 26.903 2.369 1.00 54.25 103 ARG A CA 1
ATOM 796 C C . ARG A 1 103 ? 30.810 27.426 3.643 1.00 54.25 103 ARG A C 1
ATOM 798 O O . ARG A 1 103 ? 30.165 28.192 4.359 1.00 54.25 103 ARG A O 1
ATOM 805 N N . ASP A 1 104 ? 32.026 26.980 3.929 1.00 48.28 104 ASP A N 1
ATOM 806 C CA . ASP A 1 104 ? 32.911 27.731 4.803 1.00 48.28 104 ASP A CA 1
ATOM 807 C C . ASP A 1 104 ? 33.017 29.127 4.184 1.00 48.28 104 ASP A C 1
ATOM 809 O O . ASP A 1 104 ? 33.604 29.341 3.123 1.00 48.28 104 ASP A O 1
ATOM 813 N N . VAL A 1 105 ? 32.301 30.067 4.792 1.00 54.16 105 VAL A N 1
ATOM 814 C CA . VAL A 1 105 ? 32.487 31.493 4.567 1.00 54.16 105 VAL A CA 1
ATOM 815 C C . VAL A 1 105 ? 33.813 31.837 5.235 1.00 54.16 105 VAL A C 1
ATOM 817 O O . VAL A 1 105 ? 33.845 32.206 6.406 1.00 54.16 105 VAL A O 1
ATOM 820 N N . GLU A 1 106 ? 34.913 31.621 4.512 1.00 46.97 106 GLU A N 1
ATOM 821 C CA . GLU A 1 106 ? 36.202 32.210 4.864 1.00 46.97 106 GLU A CA 1
ATOM 822 C C . GLU A 1 106 ? 36.180 33.708 4.511 1.00 46.97 106 GLU A C 1
ATOM 824 O O . GLU A 1 106 ? 36.043 34.073 3.343 1.00 46.97 106 GLU A O 1
ATOM 829 N N . GLU A 1 107 ? 36.250 34.497 5.594 1.00 44.34 107 GLU A N 1
ATOM 830 C CA . GLU A 1 107 ? 36.599 35.923 5.799 1.00 44.34 107 GLU A CA 1
ATOM 831 C C . GLU A 1 107 ? 36.080 37.016 4.843 1.00 44.34 107 GLU A C 1
ATOM 833 O O . GLU A 1 107 ? 36.555 37.152 3.694 1.00 44.34 107 GLU A O 1
#

Mean predicted aligned error: 7.45 Å